Protein AF-F4RK02-F1 (afdb_monomer_lite)

Organism: Melampsora larici-populina (strain 98AG31 / pathotype 3-4-7) (NCBI:txid747676)

Sequence (147 aa):
MKQLSELIELIGTNLKDVKIQFADSMGASSRLIQAFTTIKDLKSLSFTREACCGLFELSFPNLRVIGDQDSGCLVEDDYTWEDISWLQVPMLENVRTIVTDIDCSEKYWRDTLNSAEGLQKGPNLKLMVFTREKRLGPPAIDPELIL

Secondary structure (DSSP, 8-state):
-HHHHHHHHHHGGG-SEEEE--SS-----HHHHHHHTT-SS--EEEE-TT--GGGTT---TT--EEEES-TTSS--TTS-TT--GGGGSGGGTT--EEEEEHHHHHHHHHHHHHTSSSGGGSSS--EEEEE------S----GGG--

Structure (mmCIF, N/CA/C/O backbone):
data_AF-F4RK02-F1
#
_entry.id   AF-F4RK02-F1
#
loop_
_atom_site.group_PDB
_atom_site.id
_atom_site.type_symbol
_atom_site.label_atom_id
_atom_site.label_alt_id
_atom_site.label_comp_id
_atom_site.label_asym_id
_atom_site.label_entity_id
_atom_site.label_seq_id
_atom_site.pdbx_PDB_ins_code
_atom_site.Cartn_x
_atom_site.Cartn_y
_atom_site.Cartn_z
_atom_site.occupancy
_atom_site.B_iso_or_equiv
_atom_site.auth_seq_id
_atom_site.auth_comp_id
_atom_site.auth_asym_id
_atom_site.auth_atom_id
_atom_site.pdbx_PDB_model_num
ATOM 1 N N . MET A 1 1 ? -15.939 6.347 -7.261 1.00 83.12 1 MET A N 1
ATOM 2 C CA . MET A 1 1 ? -15.328 6.694 -5.953 1.00 83.12 1 MET A CA 1
ATOM 3 C C . MET A 1 1 ? -16.321 6.847 -4.799 1.00 83.12 1 MET A C 1
ATOM 5 O O . MET A 1 1 ? -16.076 6.246 -3.766 1.00 83.12 1 MET A O 1
ATOM 9 N N . LYS A 1 2 ? -17.445 7.574 -4.941 1.00 91.31 2 LYS A N 1
ATOM 10 C CA . LYS A 1 2 ? -18.423 7.802 -3.847 1.00 91.31 2 LYS A CA 1
ATOM 11 C C . LYS A 1 2 ? -18.877 6.526 -3.112 1.00 91.31 2 LYS A C 1
ATOM 13 O O . LYS A 1 2 ? -18.806 6.476 -1.892 1.00 91.31 2 LYS A O 1
ATOM 18 N N . GLN A 1 3 ? -19.301 5.507 -3.862 1.00 92.12 3 GLN A N 1
ATOM 19 C CA . GLN A 1 3 ? -19.796 4.242 -3.301 1.00 92.12 3 GLN A CA 1
ATOM 20 C C . GLN A 1 3 ? -18.727 3.495 -2.491 1.00 92.12 3 GLN A C 1
ATOM 22 O O . GLN A 1 3 ? -19.033 2.919 -1.455 1.00 92.12 3 GLN A O 1
ATOM 27 N N . LEU A 1 4 ? -17.467 3.533 -2.938 1.00 91.25 4 LEU A N 1
ATOM 28 C CA . LEU A 1 4 ? -16.357 2.909 -2.220 1.00 91.25 4 LEU A CA 1
ATOM 29 C C . LEU A 1 4 ? -16.094 3.616 -0.885 1.00 91.25 4 LEU A C 1
ATOM 31 O O . LEU A 1 4 ? -15.904 2.946 0.125 1.00 91.25 4 LEU A O 1
ATOM 35 N N . SER A 1 5 ? -16.134 4.953 -0.865 1.00 93.94 5 SER A N 1
ATOM 36 C CA . SER A 1 5 ? -16.021 5.722 0.379 1.00 93.94 5 SER A CA 1
ATOM 37 C C . SER A 1 5 ? -17.140 5.371 1.362 1.00 93.94 5 SER A C 1
ATOM 39 O O . SER A 1 5 ? -16.858 5.112 2.522 1.00 93.94 5 SER A O 1
ATOM 41 N N . GLU A 1 6 ? -18.387 5.290 0.890 1.00 95.62 6 GLU A N 1
ATOM 42 C CA . GLU A 1 6 ? -19.550 4.921 1.717 1.00 95.62 6 GLU A CA 1
ATOM 43 C C . GLU A 1 6 ? -19.439 3.503 2.275 1.00 95.62 6 GLU A C 1
ATOM 45 O O . GLU A 1 6 ? -19.754 3.262 3.439 1.00 95.62 6 GLU A O 1
ATOM 50 N N . LEU A 1 7 ? -18.947 2.565 1.464 1.00 94.44 7 LEU A N 1
ATOM 51 C CA . LEU A 1 7 ? -18.699 1.204 1.916 1.00 94.44 7 LEU A CA 1
ATOM 52 C C . LEU A 1 7 ? -17.634 1.182 3.016 1.00 94.44 7 LEU A C 1
ATOM 54 O O . LEU A 1 7 ? -17.873 0.606 4.072 1.00 94.44 7 LEU A O 1
ATOM 58 N N . ILE A 1 8 ? -16.489 1.836 2.804 1.00 94.69 8 ILE A N 1
ATOM 59 C CA . ILE A 1 8 ? -15.420 1.903 3.808 1.00 94.69 8 ILE A CA 1
ATOM 60 C C . ILE A 1 8 ? -15.910 2.602 5.082 1.00 94.69 8 ILE A C 1
ATOM 62 O O . ILE A 1 8 ? -15.636 2.110 6.166 1.00 94.69 8 ILE A O 1
ATOM 66 N N . GLU A 1 9 ? -16.675 3.690 4.984 1.00 94.75 9 GLU A N 1
ATOM 67 C CA . GLU A 1 9 ? -17.284 4.354 6.148 1.00 94.75 9 GLU A CA 1
ATOM 68 C C . GLU A 1 9 ? -18.188 3.392 6.945 1.00 94.75 9 GL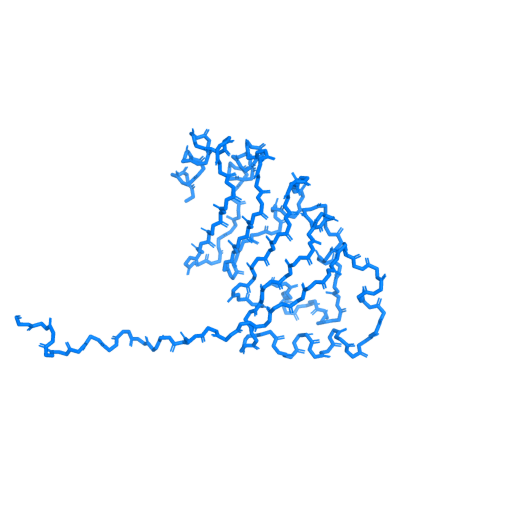U A C 1
ATOM 70 O O . GLU A 1 9 ? -18.204 3.433 8.176 1.00 94.75 9 GLU A O 1
ATOM 75 N N . LEU A 1 10 ? -18.909 2.497 6.259 1.00 95.44 10 LEU A N 1
ATOM 76 C CA . LEU A 1 10 ? -19.837 1.551 6.877 1.00 95.44 10 LEU A CA 1
ATOM 77 C C . LEU A 1 10 ? -19.139 0.363 7.557 1.00 95.44 10 LEU A C 1
ATOM 79 O O . LEU A 1 10 ? -19.560 -0.055 8.635 1.00 95.44 10 LEU A O 1
ATOM 83 N N . ILE A 1 11 ? -18.106 -0.211 6.927 1.00 93.56 11 ILE A N 1
ATOM 84 C CA . ILE A 1 11 ? -17.476 -1.465 7.394 1.00 93.56 11 ILE A CA 1
ATOM 85 C C . ILE A 1 11 ? -16.021 -1.309 7.852 1.00 93.56 11 ILE A C 1
ATOM 87 O O . ILE A 1 11 ? -15.419 -2.278 8.318 1.00 93.56 11 ILE A O 1
ATOM 91 N N . GLY A 1 12 ? -15.455 -0.108 7.745 1.00 89.81 12 GLY A N 1
ATOM 92 C CA . GLY A 1 12 ? -14.024 0.173 7.878 1.00 89.81 12 GLY A CA 1
ATOM 93 C C . GLY A 1 12 ? -13.417 -0.246 9.208 1.00 89.81 12 GLY A C 1
ATOM 94 O O . GLY A 1 12 ? -12.293 -0.738 9.238 1.00 89.81 12 GLY A O 1
ATOM 95 N N . THR A 1 13 ? -14.176 -0.159 10.299 1.00 91.75 13 THR A N 1
ATOM 96 C CA . THR A 1 13 ? -13.711 -0.561 11.637 1.00 91.75 13 THR A CA 1
ATOM 97 C C . THR A 1 13 ? -13.367 -2.047 11.742 1.00 91.75 13 THR A C 1
ATOM 99 O O . THR A 1 13 ? -12.579 -2.421 12.604 1.00 91.75 13 THR A O 1
ATOM 102 N N . ASN A 1 14 ? -13.909 -2.887 10.855 1.00 91.56 14 ASN A N 1
ATOM 103 C CA . ASN A 1 14 ? -13.671 -4.331 10.838 1.00 91.56 14 ASN A CA 1
ATOM 104 C C . ASN A 1 14 ? -12.746 -4.782 9.696 1.00 91.56 14 ASN A C 1
ATOM 106 O O . ASN A 1 14 ? -12.419 -5.970 9.609 1.00 91.56 14 ASN A O 1
ATOM 110 N N . LEU A 1 15 ? -12.332 -3.868 8.811 1.00 93.81 15 LEU A N 1
ATOM 111 C CA . LEU A 1 15 ? -11.469 -4.199 7.681 1.00 93.81 15 LEU A CA 1
ATOM 112 C C . LEU A 1 15 ? -10.038 -4.463 8.158 1.00 93.81 15 LEU A C 1
ATOM 114 O O . LEU A 1 15 ? -9.399 -3.615 8.778 1.00 93.81 15 LEU A O 1
ATOM 118 N N . LYS A 1 16 ? -9.531 -5.652 7.828 1.00 94.44 16 LYS A N 1
ATOM 119 C CA . LYS A 1 16 ? -8.143 -6.069 8.089 1.00 94.44 16 LYS A CA 1
ATOM 120 C C . LYS A 1 16 ? -7.319 -6.147 6.814 1.00 94.44 16 LYS A C 1
ATOM 122 O O . LYS A 1 16 ? -6.110 -5.944 6.855 1.00 94.44 16 LYS A O 1
ATOM 127 N N . ASP A 1 17 ? -7.980 -6.395 5.695 1.00 94.94 17 ASP A N 1
ATOM 128 C CA . ASP A 1 17 ? -7.355 -6.596 4.402 1.00 94.94 17 ASP A CA 1
ATOM 129 C C . ASP A 1 17 ? -8.161 -5.810 3.373 1.00 94.94 17 ASP A C 1
ATOM 131 O O . ASP A 1 17 ? -9.381 -5.962 3.278 1.00 94.94 17 ASP A O 1
ATOM 135 N N . VAL A 1 18 ? -7.486 -4.931 2.638 1.00 91.69 18 VAL A N 1
ATOM 136 C CA . VAL A 1 18 ? -8.106 -4.099 1.607 1.00 91.69 18 VAL A CA 1
ATOM 137 C C . VAL A 1 18 ? -7.306 -4.246 0.326 1.00 91.69 18 VAL A C 1
ATOM 139 O O . VAL A 1 18 ? -6.121 -3.928 0.284 1.00 91.69 18 VAL A O 1
ATOM 142 N N . LYS A 1 19 ? -7.971 -4.717 -0.730 1.00 90.75 19 LYS A N 1
ATOM 143 C CA . LYS A 1 19 ? -7.454 -4.697 -2.097 1.00 90.75 19 LYS A CA 1
ATOM 144 C C . LYS A 1 19 ? -8.308 -3.732 -2.906 1.00 90.75 19 LYS A C 1
ATOM 146 O O . LYS A 1 19 ? -9.512 -3.946 -3.027 1.00 90.75 19 LYS A O 1
ATOM 151 N N . ILE A 1 20 ? -7.695 -2.684 -3.446 1.00 85.50 20 ILE A N 1
ATOM 152 C CA . ILE A 1 20 ? -8.364 -1.746 -4.348 1.00 85.50 20 ILE A CA 1
ATOM 153 C C . ILE A 1 20 ? -7.729 -1.854 -5.721 1.00 85.50 20 ILE A C 1
ATOM 155 O O . ILE A 1 20 ? -6.517 -1.733 -5.868 1.00 85.50 20 ILE A O 1
ATOM 159 N N . GLN A 1 21 ? -8.575 -2.066 -6.720 1.00 82.38 21 GLN A N 1
ATOM 160 C CA . GLN A 1 21 ? -8.177 -2.053 -8.113 1.00 82.38 21 GLN A CA 1
ATOM 161 C C . GLN A 1 21 ? -8.832 -0.862 -8.801 1.00 82.38 21 GLN A C 1
ATOM 163 O O . GLN A 1 21 ? -10.059 -0.732 -8.799 1.00 82.38 21 GLN A O 1
ATOM 168 N N . PHE A 1 22 ? -8.000 0.013 -9.351 1.00 75.56 22 PHE A N 1
ATOM 169 C CA . PHE A 1 22 ? -8.427 1.119 -10.195 1.00 75.56 22 PHE A CA 1
ATOM 170 C C . PHE A 1 22 ? -8.395 0.667 -11.655 1.00 75.56 22 PHE A C 1
ATOM 172 O O . PHE A 1 22 ? -7.489 -0.060 -12.059 1.00 75.56 22 PHE A O 1
ATOM 179 N N . ALA A 1 23 ? -9.441 1.022 -12.403 1.00 74.81 23 ALA A N 1
ATOM 180 C CA . ALA A 1 23 ? -9.533 0.732 -13.833 1.00 74.81 23 ALA A CA 1
ATOM 181 C C . ALA A 1 23 ? -8.833 1.802 -14.687 1.00 74.81 23 ALA A C 1
ATOM 183 O O . ALA A 1 23 ? -8.398 1.491 -15.789 1.00 74.81 23 ALA A O 1
ATOM 184 N N . ASP A 1 24 ? -8.738 3.028 -14.164 1.00 70.88 24 ASP A N 1
ATOM 185 C CA . ASP A 1 24 ? -8.181 4.208 -14.821 1.00 70.88 24 ASP A CA 1
ATOM 186 C C . ASP A 1 24 ? -7.502 5.105 -13.784 1.00 70.88 24 ASP A C 1
ATOM 188 O O . ASP A 1 24 ? -7.870 5.068 -12.601 1.00 70.88 24 ASP A O 1
ATOM 192 N N . SER A 1 25 ? -6.612 5.987 -14.262 1.00 68.19 25 SER A N 1
ATOM 193 C CA . SER A 1 25 ? -5.771 6.894 -13.471 1.00 68.19 25 SER A CA 1
ATOM 194 C C . SER A 1 25 ? -6.558 7.973 -12.735 1.00 68.19 25 SER A C 1
ATOM 196 O O . SER A 1 25 ? -6.520 9.161 -13.051 1.00 68.19 25 SER A O 1
ATOM 198 N N . MET A 1 26 ? -7.303 7.540 -11.726 1.00 69.19 26 MET A N 1
ATOM 199 C CA . MET A 1 26 ? -8.160 8.375 -10.912 1.00 69.19 26 MET A CA 1
ATOM 200 C C . MET A 1 26 ? -7.569 8.562 -9.520 1.00 69.19 26 MET A C 1
ATOM 202 O O . MET A 1 26 ? -7.524 7.638 -8.712 1.00 69.19 26 MET A O 1
ATOM 206 N N . GLY A 1 27 ? -7.250 9.828 -9.242 1.00 75.75 27 GLY A N 1
ATOM 207 C CA . GLY A 1 27 ? -7.187 10.450 -7.920 1.00 75.75 27 GLY A CA 1
ATOM 208 C C . GLY A 1 27 ? -7.919 9.698 -6.797 1.00 75.75 27 GLY A C 1
ATOM 209 O O . GLY A 1 27 ? -9.128 9.463 -6.896 1.00 75.75 27 GLY A O 1
ATOM 210 N N . ALA A 1 28 ? -7.263 9.455 -5.659 1.00 84.81 28 ALA A N 1
ATOM 211 C CA . ALA A 1 28 ? -7.964 9.199 -4.410 1.00 84.81 28 ALA A CA 1
ATOM 212 C C . ALA A 1 28 ? -8.686 10.496 -4.034 1.00 84.81 28 ALA A C 1
ATOM 214 O O . ALA A 1 28 ? -8.062 11.515 -3.742 1.00 84.81 28 ALA A O 1
ATOM 215 N N . SER A 1 29 ? -10.018 10.480 -4.082 1.00 90.31 29 SER A N 1
ATOM 216 C CA . SER A 1 29 ? -10.795 11.647 -3.675 1.00 90.31 29 SER A CA 1
ATOM 217 C C . SER A 1 29 ? -10.563 11.946 -2.193 1.00 90.31 29 SER A C 1
ATOM 219 O O . SER A 1 29 ? -10.370 11.029 -1.393 1.00 90.31 29 SER A O 1
ATOM 221 N N . SER A 1 30 ? -10.673 13.216 -1.795 1.00 91.88 30 SER A N 1
ATOM 222 C CA . SER A 1 30 ? -10.599 13.622 -0.382 1.00 91.88 30 SER A CA 1
ATOM 223 C C . SER A 1 30 ? -11.559 12.823 0.505 1.00 91.88 30 SER A C 1
ATOM 225 O O . SER A 1 30 ? -11.201 12.420 1.608 1.00 91.88 30 SER A O 1
ATOM 227 N N . ARG A 1 31 ? -12.754 12.504 -0.011 1.00 94.38 31 ARG A N 1
ATOM 228 C CA . ARG A 1 31 ? -13.720 11.641 0.678 1.00 94.38 31 ARG A CA 1
ATOM 229 C C . ARG A 1 31 ? -13.205 10.213 0.864 1.00 94.38 31 ARG A C 1
ATOM 231 O O . ARG A 1 31 ? -13.411 9.637 1.925 1.00 94.38 31 ARG A O 1
ATOM 238 N N . LEU A 1 32 ? -12.550 9.623 -0.139 1.00 92.12 32 LEU A N 1
ATOM 239 C CA . LEU A 1 32 ? -11.962 8.293 0.020 1.00 92.12 32 LEU A CA 1
ATOM 240 C C . LEU A 1 32 ? -10.842 8.314 1.062 1.00 92.12 32 LEU A C 1
ATOM 242 O O . LEU A 1 32 ? -10.834 7.459 1.940 1.00 92.12 32 LEU A O 1
ATOM 246 N N . ILE A 1 33 ? -9.953 9.307 0.999 1.00 92.44 33 ILE A N 1
ATOM 247 C CA . ILE A 1 33 ? -8.878 9.492 1.984 1.00 92.44 33 ILE A CA 1
ATOM 248 C C . ILE A 1 33 ? -9.475 9.580 3.395 1.00 92.44 33 ILE A C 1
ATOM 250 O O . ILE A 1 33 ? -9.051 8.860 4.297 1.00 92.44 33 ILE A O 1
ATOM 254 N N . GLN A 1 34 ? -10.529 10.383 3.572 1.00 94.56 34 GLN A N 1
ATOM 255 C CA . GLN A 1 34 ? -11.234 10.503 4.846 1.00 94.56 34 GLN A CA 1
ATOM 256 C C . GLN A 1 34 ? -11.864 9.177 5.292 1.00 94.56 34 GLN A C 1
ATOM 258 O O . GLN A 1 34 ? -11.717 8.801 6.454 1.00 94.56 34 GLN A O 1
ATOM 263 N N . ALA A 1 35 ? -12.512 8.437 4.390 1.00 95.12 35 ALA A N 1
ATOM 264 C CA . ALA A 1 35 ? -13.092 7.133 4.702 1.00 95.12 35 ALA A CA 1
ATOM 265 C C . ALA A 1 35 ? -12.025 6.147 5.204 1.00 95.12 35 ALA A C 1
ATOM 267 O O . ALA A 1 35 ? -12.241 5.456 6.198 1.00 95.12 35 ALA A O 1
ATOM 268 N N . PHE A 1 36 ? -10.837 6.134 4.599 1.00 94.38 36 PHE A N 1
ATOM 269 C CA . PHE A 1 36 ? -9.730 5.278 5.028 1.00 94.38 36 PHE A CA 1
ATOM 270 C C . PHE A 1 36 ? -9.257 5.541 6.464 1.00 94.38 36 PHE A C 1
ATOM 272 O O . PHE A 1 36 ? -8.818 4.610 7.138 1.00 94.38 36 PHE A O 1
ATOM 279 N N . THR A 1 37 ? -9.413 6.764 6.985 1.00 93.31 37 THR A N 1
ATOM 280 C CA . THR A 1 37 ? -9.065 7.077 8.386 1.00 93.31 37 THR A CA 1
ATOM 281 C C . THR A 1 37 ? -9.914 6.312 9.410 1.00 93.31 37 THR A C 1
ATOM 283 O O . THR A 1 37 ? -9.533 6.205 10.584 1.00 93.31 37 THR A O 1
ATOM 286 N N . THR A 1 38 ? -11.060 5.765 8.989 1.00 94.94 38 THR A N 1
ATOM 287 C CA . THR A 1 38 ? -11.944 4.954 9.840 1.00 94.94 38 THR A CA 1
ATOM 288 C C . THR A 1 38 ? -11.399 3.544 10.082 1.00 94.94 38 THR A C 1
ATOM 290 O O . THR A 1 38 ? -11.784 2.903 11.061 1.00 94.94 38 THR A O 1
ATOM 293 N N . ILE A 1 39 ? -10.459 3.077 9.253 1.00 95.12 39 ILE A N 1
ATOM 294 C CA . ILE A 1 39 ? -9.874 1.740 9.351 1.00 95.12 39 ILE A CA 1
ATOM 295 C C . ILE A 1 39 ? -8.746 1.747 10.388 1.00 95.12 39 ILE A C 1
ATOM 297 O O . ILE A 1 39 ? -7.687 2.332 10.170 1.00 95.12 39 ILE A O 1
ATOM 301 N N . LYS A 1 40 ? -8.962 1.100 11.538 1.00 91.94 40 LYS A N 1
ATOM 302 C CA . LYS A 1 40 ? -7.986 1.079 12.650 1.00 91.94 40 LYS A CA 1
ATOM 303 C C . LYS A 1 40 ? -7.089 -0.159 12.664 1.00 91.94 40 LYS A C 1
ATOM 305 O O . LYS A 1 40 ? -5.924 -0.078 13.051 1.00 91.94 40 LYS A O 1
ATOM 310 N N . ASP A 1 41 ? -7.611 -1.280 12.175 1.00 94.75 41 ASP A N 1
ATOM 311 C CA . ASP A 1 41 ? -6.971 -2.595 12.277 1.00 94.75 41 ASP A CA 1
ATOM 312 C C . ASP A 1 41 ? -6.512 -3.149 10.922 1.00 94.75 41 ASP A C 1
ATOM 314 O O . ASP A 1 41 ? -6.389 -4.365 10.754 1.00 94.75 41 ASP A O 1
ATOM 318 N N . LEU A 1 42 ? -6.228 -2.263 9.959 1.00 95.94 42 LEU A N 1
ATOM 319 C CA . LEU A 1 42 ? -5.707 -2.653 8.651 1.00 95.94 42 LEU A CA 1
ATOM 320 C C . LEU A 1 42 ? -4.351 -3.347 8.812 1.00 95.94 42 LEU A C 1
ATOM 322 O O . LEU A 1 42 ? -3.422 -2.774 9.375 1.00 95.94 42 LEU A O 1
ATOM 326 N N . LYS A 1 43 ? -4.234 -4.573 8.305 1.00 95.56 43 LYS A N 1
ATOM 327 C CA . LYS A 1 43 ? -3.027 -5.411 8.337 1.00 95.56 43 LYS A CA 1
ATOM 328 C C . LYS A 1 43 ? -2.389 -5.556 6.966 1.00 95.56 43 LYS A C 1
ATOM 330 O O . LYS A 1 43 ? -1.157 -5.613 6.886 1.00 95.56 43 LYS A O 1
ATOM 335 N N . SER A 1 44 ? -3.210 -5.604 5.917 1.00 94.94 44 SER A N 1
ATOM 336 C CA . SER A 1 44 ? -2.766 -5.659 4.530 1.00 94.94 44 SER A CA 1
ATOM 337 C C . SER A 1 44 ? -3.494 -4.633 3.670 1.00 94.94 44 SER A C 1
ATOM 339 O O . SER A 1 44 ? -4.717 -4.504 3.735 1.00 94.94 44 SER A O 1
ATOM 341 N N . LEU A 1 45 ? -2.725 -3.928 2.846 1.00 92.00 45 LEU A N 1
ATOM 342 C CA . LEU A 1 45 ? -3.229 -3.013 1.835 1.00 92.00 45 LEU A CA 1
ATOM 343 C C . LEU A 1 45 ? -2.605 -3.385 0.497 1.00 92.00 45 LEU A C 1
ATOM 345 O O . LEU A 1 45 ? -1.389 -3.506 0.395 1.00 92.00 45 LEU A O 1
ATOM 349 N N . SER A 1 46 ? -3.424 -3.560 -0.529 1.00 89.88 46 SER A N 1
ATOM 350 C CA . SER A 1 46 ? -2.944 -3.744 -1.890 1.00 89.88 46 S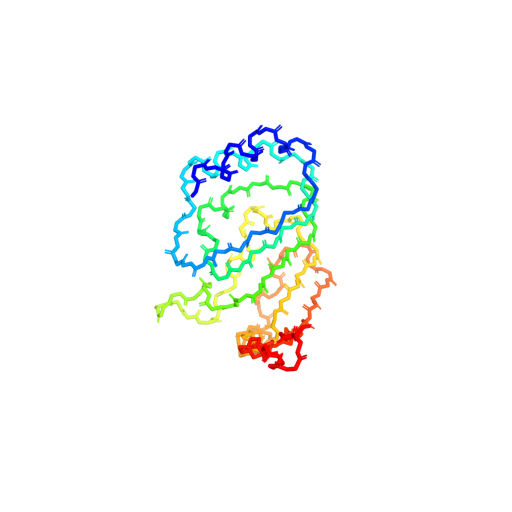ER A CA 1
ATOM 351 C C . SER A 1 46 ? -3.660 -2.799 -2.831 1.00 89.88 46 SER A C 1
ATOM 353 O O . SER A 1 46 ? -4.876 -2.613 -2.738 1.00 89.88 46 SER A O 1
ATOM 355 N N . PHE A 1 47 ? -2.892 -2.220 -3.741 1.00 85.06 47 PHE A N 1
ATOM 356 C CA . PHE A 1 47 ? -3.399 -1.356 -4.786 1.00 85.06 47 PHE A CA 1
ATOM 357 C C . PHE A 1 47 ? -2.814 -1.735 -6.141 1.00 85.06 47 PHE A C 1
ATOM 359 O O . PHE A 1 47 ? -1.685 -2.215 -6.236 1.00 85.06 47 PHE A O 1
ATOM 366 N N . THR A 1 48 ? -3.607 -1.518 -7.187 1.00 76.06 48 THR A N 1
ATOM 367 C CA . THR A 1 48 ? -3.123 -1.499 -8.570 1.00 76.06 48 THR A CA 1
ATOM 368 C C . THR A 1 48 ? -2.869 -0.064 -8.996 1.00 76.06 48 THR A C 1
ATOM 370 O O . THR A 1 48 ? -3.598 0.821 -8.544 1.00 76.06 48 THR A O 1
ATOM 373 N N . ARG A 1 49 ? -1.875 0.099 -9.878 1.00 64.06 49 ARG A N 1
ATOM 374 C CA . ARG A 1 49 ? -1.527 1.226 -10.756 1.00 64.06 49 ARG A CA 1
ATOM 375 C C . ARG A 1 49 ? -1.725 2.629 -10.179 1.00 64.06 49 ARG A C 1
ATOM 377 O O . ARG A 1 49 ? -0.782 3.377 -10.111 1.00 64.06 49 ARG A O 1
ATOM 384 N N . GLU A 1 50 ? -2.887 3.052 -9.718 1.00 62.75 50 GLU A N 1
ATOM 385 C CA . GLU A 1 50 ? -3.196 4.480 -9.578 1.00 62.75 50 GLU A CA 1
ATOM 386 C C . GLU A 1 50 ? -3.638 4.901 -8.176 1.00 62.75 50 GLU A C 1
ATOM 388 O O . GLU A 1 50 ? -4.172 5.993 -8.004 1.00 62.75 50 GLU A O 1
ATOM 393 N N . ALA A 1 51 ? -3.420 4.077 -7.147 1.00 55.22 51 ALA A N 1
ATOM 394 C CA . ALA A 1 51 ? -3.752 4.476 -5.781 1.00 55.22 51 ALA A CA 1
ATOM 395 C C . ALA A 1 51 ? -2.853 5.629 -5.307 1.00 55.22 51 ALA A C 1
ATOM 397 O O . ALA A 1 51 ? -1.673 5.469 -5.015 1.00 55.22 51 ALA A O 1
ATOM 398 N N . CYS A 1 52 ? -3.471 6.804 -5.272 1.00 59.72 52 CYS A N 1
ATOM 399 C CA . CYS A 1 52 ? -2.830 8.103 -5.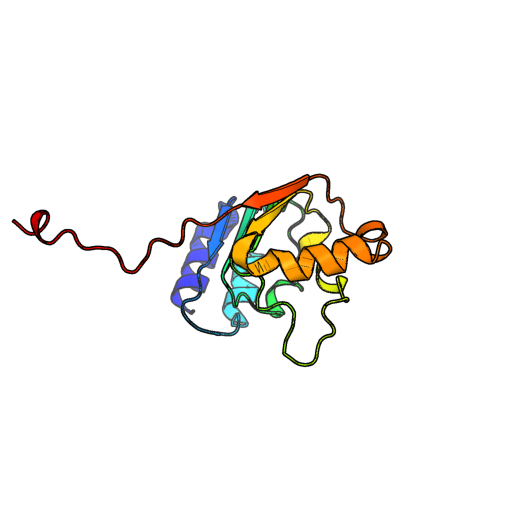324 1.00 59.72 52 CYS A CA 1
ATOM 400 C C . CYS A 1 52 ? -2.005 8.523 -4.120 1.00 59.72 52 CYS A C 1
ATOM 402 O O . CYS A 1 52 ? -2.300 8.177 -2.977 1.00 59.72 52 CYS A O 1
ATOM 404 N N . CYS A 1 53 ? -1.108 9.465 -4.417 1.00 68.75 53 CYS A N 1
ATOM 405 C CA . CYS A 1 53 ? -0.271 10.257 -3.520 1.00 68.75 53 CYS A CA 1
ATOM 406 C C . CYS A 1 53 ? -0.953 10.685 -2.205 1.00 68.75 53 CYS A C 1
ATOM 408 O O . CYS A 1 53 ? -0.298 10.755 -1.172 1.00 68.75 53 CYS A O 1
ATOM 410 N N . GLY A 1 54 ? -2.272 10.914 -2.207 1.00 77.00 54 GLY A N 1
ATOM 411 C CA . GLY A 1 54 ? -3.030 11.289 -1.008 1.00 77.00 54 GLY A CA 1
ATOM 412 C C . GLY A 1 54 ? -3.196 10.188 0.050 1.00 77.00 54 GLY A C 1
ATOM 413 O O . GLY A 1 54 ? -3.532 10.496 1.189 1.00 77.00 54 GLY A O 1
ATOM 414 N N . LEU A 1 55 ? -2.967 8.911 -0.280 1.00 82.81 55 LEU A N 1
ATOM 415 C CA . LEU A 1 55 ? -2.984 7.830 0.715 1.00 82.81 55 LEU A CA 1
ATOM 416 C C . LEU A 1 55 ? -1.666 7.731 1.493 1.00 82.81 55 LEU A C 1
ATOM 418 O O . LEU A 1 55 ? -1.669 7.210 2.605 1.00 82.81 55 LEU A O 1
ATOM 422 N N . PHE A 1 56 ? -0.558 8.255 0.961 1.00 85.00 56 PHE A N 1
ATOM 423 C CA . PHE A 1 56 ? 0.748 8.185 1.623 1.00 85.00 56 PHE A CA 1
ATOM 424 C C . PHE A 1 56 ? 0.826 9.019 2.907 1.00 85.00 56 PHE A C 1
ATOM 426 O O . PHE A 1 56 ? 1.611 8.694 3.797 1.00 85.00 56 PHE A O 1
ATOM 433 N N . GLU A 1 57 ? -0.022 10.042 3.033 1.00 87.88 57 GLU A N 1
ATOM 434 C CA . GLU A 1 57 ? -0.158 10.851 4.250 1.00 87.88 57 GLU A CA 1
ATOM 435 C C . GLU A 1 57 ? -0.909 10.122 5.376 1.00 87.88 57 GLU A C 1
ATOM 437 O O . GLU A 1 57 ? -0.896 10.561 6.528 1.00 87.88 57 GLU A O 1
ATOM 442 N N . LEU A 1 58 ? -1.573 9.003 5.069 1.00 91.50 58 LEU A N 1
ATOM 443 C CA . LEU A 1 58 ? -2.285 8.219 6.068 1.00 91.50 58 LEU A CA 1
ATOM 444 C C . LEU A 1 58 ? -1.317 7.399 6.918 1.00 91.50 58 LEU A C 1
ATOM 446 O O . LEU A 1 58 ? -0.262 6.965 6.469 1.00 91.50 58 LEU A O 1
ATOM 450 N N . SER A 1 59 ? -1.720 7.130 8.158 1.00 92.75 59 SER A N 1
ATOM 451 C CA . SER A 1 59 ? -0.989 6.251 9.067 1.00 92.75 59 SER A CA 1
ATOM 452 C C . SER A 1 59 ? -1.848 5.049 9.437 1.00 92.75 59 SER A C 1
ATOM 454 O O . SER A 1 59 ? -2.979 5.195 9.909 1.00 92.75 59 SER A O 1
ATOM 456 N N . PHE A 1 60 ? -1.288 3.855 9.250 1.00 93.69 60 PHE A N 1
ATOM 457 C CA . PHE A 1 60 ? -1.895 2.593 9.655 1.00 93.69 60 PHE A CA 1
ATOM 458 C C . PHE A 1 60 ? -0.928 1.859 10.596 1.00 93.69 60 PHE A C 1
ATOM 460 O O . PHE A 1 60 ? -0.084 1.089 10.135 1.00 93.69 60 PHE A O 1
ATOM 467 N N . PRO A 1 61 ? -1.027 2.051 11.925 1.00 93.31 61 PRO A N 1
ATOM 468 C CA . PRO A 1 61 ? -0.054 1.500 12.881 1.00 93.31 61 PRO A CA 1
ATOM 469 C C . PRO A 1 61 ? 0.009 -0.038 12.873 1.00 93.31 61 PRO A C 1
ATOM 471 O O . PRO A 1 61 ? 1.006 -0.646 13.273 1.00 93.31 61 PRO A O 1
ATOM 474 N N . ASN A 1 62 ? -1.063 -0.675 12.398 1.00 94.56 62 ASN A N 1
ATOM 475 C CA . ASN A 1 62 ? -1.196 -2.121 12.290 1.00 94.56 62 ASN A CA 1
ATOM 476 C C . ASN A 1 62 ? -0.853 -2.676 10.899 1.00 94.56 62 ASN A C 1
ATOM 478 O O . ASN A 1 62 ? -0.820 -3.901 10.750 1.00 94.56 62 ASN A O 1
ATOM 482 N N . LEU A 1 63 ? -0.567 -1.824 9.907 1.00 95.44 63 LEU A N 1
ATOM 483 C CA . LEU A 1 63 ? -0.269 -2.261 8.546 1.00 95.44 63 LEU A CA 1
ATOM 484 C C . LEU A 1 63 ? 1.090 -2.954 8.520 1.00 95.44 63 LEU A C 1
ATOM 486 O O . LEU A 1 63 ? 2.099 -2.393 8.939 1.00 95.44 63 LEU A O 1
ATOM 490 N N . ARG A 1 64 ? 1.112 -4.203 8.050 1.00 95.19 64 ARG A N 1
ATOM 491 C CA . ARG A 1 64 ? 2.327 -5.032 7.997 1.00 95.19 64 ARG A CA 1
ATOM 492 C C . ARG A 1 64 ? 2.706 -5.437 6.585 1.00 95.19 64 ARG A C 1
ATOM 494 O O . ARG A 1 64 ? 3.887 -5.696 6.351 1.00 95.19 64 ARG A O 1
ATOM 501 N N . VAL A 1 65 ? 1.729 -5.525 5.689 1.00 94.56 65 VAL A N 1
ATOM 502 C CA . VAL A 1 65 ? 1.911 -6.013 4.323 1.00 94.56 65 VAL A CA 1
ATOM 503 C C . VAL A 1 65 ? 1.374 -4.982 3.348 1.00 94.56 65 VAL A C 1
ATOM 505 O O . VAL A 1 65 ? 0.210 -4.596 3.454 1.00 94.56 65 VAL A O 1
ATOM 508 N N . ILE A 1 66 ? 2.198 -4.595 2.380 1.00 92.19 66 ILE A N 1
ATOM 509 C CA . ILE A 1 66 ? 1.754 -3.818 1.229 1.00 92.19 66 ILE A CA 1
ATOM 510 C C . ILE A 1 66 ? 1.923 -4.627 -0.050 1.00 92.19 66 ILE A C 1
ATOM 512 O O . ILE A 1 66 ? 2.932 -5.310 -0.223 1.00 92.19 66 ILE A O 1
ATOM 516 N N . GLY A 1 67 ? 0.908 -4.595 -0.905 1.00 90.25 67 GLY A N 1
ATOM 517 C CA . GLY A 1 67 ? 0.919 -5.242 -2.209 1.00 90.25 67 GLY A CA 1
ATOM 518 C C . GLY A 1 67 ? 0.850 -4.211 -3.325 1.00 90.25 67 GLY A C 1
ATOM 519 O O . GLY A 1 67 ? -0.198 -3.592 -3.498 1.00 90.25 67 GLY A O 1
ATOM 520 N N . ASP A 1 68 ? 1.926 -4.084 -4.086 1.00 82.31 68 ASP A N 1
ATOM 521 C CA . ASP A 1 68 ? 1.998 -3.289 -5.306 1.00 82.31 68 ASP A CA 1
ATOM 522 C C . ASP A 1 68 ? 1.850 -4.213 -6.521 1.00 82.31 68 ASP A C 1
ATOM 524 O O . ASP A 1 68 ? 2.727 -5.023 -6.818 1.00 82.31 68 ASP A O 1
ATOM 528 N N . GLN A 1 69 ? 0.700 -4.146 -7.184 1.00 71.81 69 GLN A N 1
ATOM 529 C CA . GLN A 1 69 ? 0.406 -5.006 -8.334 1.00 71.81 69 GLN A CA 1
ATOM 530 C C . GLN A 1 69 ? 0.788 -4.378 -9.675 1.00 71.81 69 GLN A C 1
ATOM 532 O O . GLN A 1 69 ? 0.675 -5.055 -10.687 1.00 71.81 69 GLN A O 1
ATOM 537 N N . ASP A 1 70 ? 1.238 -3.121 -9.715 1.00 67.19 70 ASP A N 1
ATOM 538 C CA . ASP A 1 70 ? 1.647 -2.496 -10.973 1.00 67.19 70 ASP A CA 1
ATOM 539 C C . ASP A 1 70 ? 2.596 -1.325 -10.694 1.00 67.19 70 ASP A C 1
ATOM 541 O O . ASP A 1 70 ? 2.179 -0.188 -10.470 1.00 67.19 70 ASP A O 1
ATOM 545 N N . SER A 1 71 ? 3.895 -1.616 -10.694 1.00 55.66 71 SER A N 1
ATOM 546 C CA . SER A 1 71 ? 4.981 -0.725 -10.260 1.00 55.66 71 SER A CA 1
ATOM 547 C C . SER A 1 71 ? 5.258 0.468 -11.183 1.00 55.66 71 SER A C 1
ATOM 549 O O . SER A 1 71 ? 6.322 1.080 -11.107 1.00 55.66 71 SER A O 1
ATOM 551 N N . GLY A 1 72 ? 4.344 0.784 -12.097 1.00 56.09 72 GLY A N 1
ATOM 552 C CA . GLY A 1 72 ? 4.514 1.854 -13.075 1.00 56.09 72 GLY A CA 1
ATOM 553 C C . GLY A 1 72 ? 4.295 3.269 -12.533 1.00 56.09 72 GLY A C 1
ATOM 554 O O . GLY A 1 72 ? 4.614 4.213 -13.242 1.00 56.09 72 GLY A O 1
ATOM 555 N N . CYS A 1 73 ? 3.753 3.446 -11.322 1.00 51.75 73 CYS A N 1
ATOM 556 C CA . CYS A 1 73 ? 3.201 4.747 -10.909 1.00 51.75 73 CYS A CA 1
ATOM 557 C C . CYS A 1 73 ? 3.934 5.493 -9.801 1.00 51.75 73 CYS A C 1
ATOM 559 O O . CYS A 1 73 ? 3.515 6.587 -9.435 1.00 51.75 73 CYS A O 1
ATOM 561 N N . LEU A 1 74 ? 5.031 4.957 -9.272 1.00 53.56 74 LEU A N 1
ATOM 562 C CA . LEU A 1 74 ? 5.853 5.722 -8.327 1.00 53.56 74 LEU A CA 1
ATOM 563 C C . LEU A 1 74 ? 6.833 6.666 -9.028 1.00 53.56 74 LEU A C 1
ATOM 565 O O . LEU A 1 74 ? 7.553 7.405 -8.365 1.00 53.56 74 LEU A O 1
ATOM 569 N N . VAL A 1 75 ? 6.857 6.641 -10.359 1.00 52.84 75 VAL A N 1
ATOM 570 C CA . VAL A 1 75 ? 7.794 7.402 -11.168 1.00 52.84 75 VAL A CA 1
ATOM 571 C C . VAL A 1 75 ? 6.996 8.010 -12.322 1.00 52.84 75 VAL A C 1
ATOM 573 O O . VAL A 1 75 ? 6.839 7.388 -13.368 1.00 52.84 75 VAL A O 1
ATOM 576 N N . GLU A 1 76 ? 6.420 9.203 -12.120 1.00 54.66 76 GLU A N 1
ATOM 577 C CA . GLU A 1 76 ? 6.066 10.049 -13.271 1.00 54.66 76 GLU A CA 1
ATOM 578 C C . GLU A 1 76 ? 7.339 10.254 -14.110 1.00 54.66 76 GLU A C 1
ATOM 580 O O . GLU A 1 76 ? 8.438 10.207 -13.557 1.00 54.66 76 GLU A O 1
ATOM 585 N N . ASP A 1 77 ? 7.211 10.480 -15.420 1.00 54.41 77 ASP A N 1
ATOM 586 C CA . ASP A 1 77 ? 8.327 10.515 -16.386 1.00 54.41 77 ASP A CA 1
ATOM 587 C C . ASP A 1 77 ? 9.500 11.466 -16.019 1.00 54.41 77 ASP A C 1
ATOM 589 O O . ASP A 1 77 ? 10.573 11.363 -16.614 1.00 54.41 77 ASP A O 1
ATOM 593 N N . ASP A 1 78 ? 9.330 12.341 -15.017 1.00 53.91 78 ASP A N 1
ATOM 594 C CA . ASP A 1 78 ? 10.340 13.270 -14.490 1.00 53.91 78 ASP A CA 1
ATOM 595 C C . ASP A 1 78 ? 11.017 12.843 -13.168 1.00 53.91 78 ASP A C 1
ATOM 597 O O . ASP A 1 78 ? 11.991 13.477 -12.751 1.00 53.91 78 ASP A O 1
ATOM 601 N N . TYR A 1 79 ? 10.568 11.779 -12.496 1.00 55.09 79 TYR A N 1
ATOM 602 C CA . TYR A 1 79 ? 11.268 11.256 -11.321 1.00 55.09 79 TYR A CA 1
ATOM 603 C C . TYR A 1 79 ? 12.377 10.303 -11.763 1.00 55.09 79 TYR A C 1
ATOM 605 O O . TYR A 1 79 ? 12.183 9.372 -12.543 1.00 55.09 79 TYR A O 1
ATOM 613 N N . THR A 1 80 ? 13.594 10.527 -11.277 1.00 60.38 80 THR A N 1
ATOM 614 C CA . THR A 1 80 ? 14.668 9.564 -11.491 1.00 60.38 80 THR A CA 1
ATOM 615 C C . THR A 1 80 ? 14.307 8.280 -10.746 1.00 60.38 80 THR A C 1
ATOM 617 O O . THR A 1 80 ? 13.981 8.301 -9.562 1.00 60.38 80 THR A O 1
ATOM 620 N N . TRP A 1 81 ? 14.392 7.144 -11.443 1.00 59.88 81 TRP A N 1
ATOM 621 C CA . TRP A 1 81 ? 14.119 5.774 -10.968 1.00 59.88 81 TRP A CA 1
ATOM 622 C C . TRP A 1 81 ? 14.901 5.348 -9.709 1.00 59.88 81 TRP A C 1
ATOM 624 O O . TRP A 1 81 ? 14.773 4.220 -9.240 1.00 59.88 81 TRP A O 1
ATOM 634 N N . GLU A 1 82 ? 15.740 6.235 -9.189 1.00 64.31 82 GLU A N 1
ATOM 635 C CA . GLU A 1 82 ? 16.659 6.032 -8.082 1.00 64.31 82 GLU A CA 1
ATOM 636 C C . GLU A 1 82 ? 16.054 6.453 -6.737 1.00 64.31 82 GLU A C 1
ATOM 638 O O . GLU A 1 82 ? 16.580 6.063 -5.692 1.00 64.31 82 GLU A O 1
ATOM 643 N N . ASP A 1 83 ? 14.958 7.226 -6.734 1.00 74.00 83 ASP A N 1
ATOM 644 C CA . ASP A 1 83 ? 14.358 7.689 -5.487 1.00 74.00 83 ASP A CA 1
ATOM 645 C C . ASP A 1 83 ? 13.384 6.661 -4.891 1.00 74.00 83 ASP A C 1
ATOM 647 O O . ASP A 1 83 ? 12.294 6.383 -5.392 1.00 74.00 83 ASP A O 1
ATOM 651 N N . ILE A 1 84 ? 13.792 6.100 -3.759 1.00 80.69 84 ILE A N 1
ATOM 652 C CA . ILE A 1 84 ? 12.971 5.235 -2.910 1.00 80.69 84 ILE A CA 1
ATOM 653 C C . ILE A 1 84 ? 12.301 6.007 -1.761 1.00 80.69 84 ILE A C 1
ATOM 655 O O . ILE A 1 84 ? 11.870 5.397 -0.782 1.00 80.69 84 ILE A O 1
ATOM 659 N N . SER A 1 85 ? 12.239 7.340 -1.819 1.00 81.88 85 SER A N 1
ATOM 660 C CA . SER A 1 85 ? 11.618 8.187 -0.790 1.00 81.88 85 SER A CA 1
ATOM 661 C C . SER A 1 85 ? 10.180 7.784 -0.470 1.00 81.88 85 SER A C 1
ATOM 663 O O . SER A 1 85 ? 9.749 7.925 0.675 1.00 81.88 85 SER A O 1
ATOM 665 N N . TRP A 1 86 ? 9.466 7.180 -1.424 1.00 82.25 86 TRP A N 1
ATOM 666 C CA . TRP A 1 86 ? 8.134 6.622 -1.197 1.00 82.25 86 TRP A CA 1
ATOM 667 C C . TRP A 1 86 ? 8.112 5.555 -0.092 1.00 82.25 86 TRP A C 1
ATOM 669 O O . TRP A 1 86 ? 7.101 5.419 0.588 1.00 82.25 86 TRP A O 1
ATOM 679 N N . LEU A 1 87 ? 9.216 4.835 0.159 1.00 84.25 87 LEU A N 1
ATOM 680 C CA . LEU A 1 87 ? 9.328 3.885 1.273 1.00 84.25 87 LEU A CA 1
ATOM 681 C C . LEU A 1 87 ? 9.319 4.575 2.647 1.00 84.25 87 LEU A C 1
ATOM 683 O O . LEU A 1 87 ? 9.041 3.924 3.652 1.00 84.25 87 LEU A O 1
ATOM 687 N N . GLN A 1 88 ? 9.615 5.875 2.701 1.00 86.31 88 GLN A N 1
ATOM 688 C CA . GLN A 1 88 ? 9.722 6.662 3.934 1.00 86.31 88 GLN A CA 1
ATOM 689 C C . GLN A 1 88 ? 8.409 7.358 4.322 1.00 86.31 88 GLN A C 1
ATOM 691 O O . GLN A 1 88 ? 8.370 8.092 5.310 1.00 86.31 88 GLN A O 1
ATOM 696 N N . VAL A 1 89 ? 7.325 7.151 3.569 1.00 87.19 89 VAL A N 1
A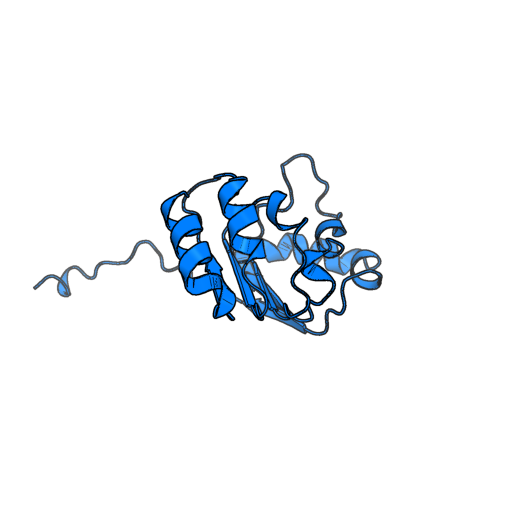TOM 697 C CA . VAL A 1 89 ? 6.033 7.777 3.877 1.00 87.19 89 VAL A CA 1
ATOM 698 C C . VAL A 1 89 ? 5.430 7.199 5.170 1.00 87.19 89 VAL A C 1
ATOM 700 O O . VAL A 1 89 ? 5.600 6.004 5.442 1.00 87.19 89 VAL A O 1
ATOM 703 N N . PRO A 1 90 ? 4.678 7.996 5.959 1.00 89.88 90 PRO A N 1
ATOM 704 C CA . PRO A 1 90 ? 4.111 7.564 7.244 1.00 89.88 90 PRO A CA 1
ATOM 705 C C . PRO A 1 90 ? 3.318 6.254 7.178 1.00 89.88 90 PRO A C 1
ATOM 707 O O . PRO A 1 90 ? 3.360 5.441 8.103 1.00 89.88 90 PRO A O 1
ATOM 710 N N . MET A 1 91 ? 2.628 6.015 6.061 1.00 90.56 91 MET A N 1
ATOM 711 C CA . MET A 1 91 ? 1.853 4.799 5.827 1.00 90.56 91 MET A CA 1
ATOM 712 C C . MET A 1 91 ? 2.695 3.518 5.934 1.00 90.56 91 MET A C 1
ATOM 714 O O . MET A 1 91 ? 2.176 2.469 6.319 1.00 90.56 91 MET A O 1
ATOM 718 N N . LEU A 1 92 ? 3.986 3.590 5.596 1.00 89.62 92 LEU A N 1
ATOM 719 C CA . LEU A 1 92 ? 4.871 2.432 5.469 1.00 89.62 92 LEU A CA 1
ATOM 720 C C . LEU A 1 92 ? 5.786 2.211 6.669 1.00 89.62 92 LEU A C 1
ATOM 722 O O . LEU A 1 92 ? 6.434 1.170 6.731 1.00 89.62 92 LEU A O 1
ATOM 726 N N . GLU A 1 93 ? 5.787 3.104 7.661 1.00 91.75 93 GLU A N 1
ATOM 727 C CA . GLU A 1 93 ? 6.647 3.022 8.856 1.00 91.75 93 GLU A CA 1
ATOM 728 C C . GLU A 1 93 ? 6.595 1.637 9.539 1.00 91.75 93 GLU A C 1
ATOM 730 O O . GLU A 1 93 ? 7.587 1.098 10.040 1.00 91.75 93 GLU A O 1
ATOM 735 N N . ASN A 1 94 ? 5.408 1.031 9.516 1.00 93.38 94 ASN A N 1
ATOM 736 C CA . ASN A 1 94 ? 5.084 -0.231 10.168 1.00 93.38 94 ASN A CA 1
ATOM 737 C C . ASN A 1 94 ? 5.125 -1.458 9.240 1.00 93.38 94 ASN A C 1
ATOM 739 O O . ASN A 1 94 ? 4.976 -2.595 9.718 1.00 93.38 94 ASN A O 1
ATOM 743 N N . VAL A 1 95 ? 5.338 -1.239 7.940 1.00 92.69 95 VAL A N 1
ATOM 744 C CA . VAL A 1 95 ? 5.349 -2.281 6.915 1.00 92.69 95 VAL A CA 1
ATOM 745 C C . VAL A 1 95 ? 6.631 -3.095 7.021 1.00 92.69 95 VAL A C 1
ATOM 747 O O . VAL A 1 95 ? 7.740 -2.573 7.060 1.00 92.69 95 VAL A O 1
ATOM 750 N N . ARG A 1 96 ? 6.458 -4.419 7.052 1.00 94.94 96 ARG A N 1
ATOM 751 C CA . ARG A 1 96 ? 7.556 -5.394 7.105 1.00 94.94 96 ARG A CA 1
ATOM 752 C C . ARG A 1 96 ? 7.639 -6.271 5.866 1.00 94.94 96 ARG A C 1
ATOM 754 O O . ARG A 1 96 ? 8.616 -7.003 5.711 1.00 94.94 96 ARG A O 1
ATOM 761 N N . THR A 1 97 ? 6.596 -6.262 5.041 1.00 94.19 97 THR A N 1
ATOM 762 C CA . THR A 1 97 ? 6.497 -7.093 3.848 1.00 94.19 97 THR A CA 1
ATOM 763 C C . THR A 1 97 ? 5.978 -6.272 2.685 1.00 94.19 97 THR A C 1
ATOM 765 O O . THR A 1 97 ? 4.884 -5.719 2.768 1.00 94.19 97 THR A O 1
ATOM 768 N N . ILE A 1 98 ? 6.756 -6.239 1.609 1.00 91.31 98 ILE A N 1
ATOM 769 C CA . ILE A 1 98 ? 6.330 -5.721 0.309 1.00 91.31 98 ILE A CA 1
ATOM 770 C C . ILE A 1 98 ? 6.109 -6.920 -0.604 1.00 91.31 98 ILE A C 1
ATOM 772 O O . ILE A 1 98 ? 6.968 -7.797 -0.697 1.00 91.31 98 ILE A O 1
ATOM 776 N N . VAL A 1 99 ? 4.953 -6.964 -1.250 1.00 91.31 99 VAL A N 1
ATOM 777 C CA . VAL A 1 99 ? 4.633 -7.901 -2.325 1.00 91.31 99 VAL A CA 1
ATOM 778 C C . VAL A 1 99 ? 4.559 -7.086 -3.607 1.00 91.31 99 VAL A C 1
ATOM 780 O O . VAL A 1 99 ? 3.825 -6.106 -3.641 1.00 91.31 99 VAL A O 1
ATOM 783 N N . THR A 1 100 ? 5.329 -7.448 -4.627 1.00 88.44 100 THR A N 1
ATOM 784 C CA . THR A 1 100 ? 5.414 -6.681 -5.878 1.00 88.44 100 THR A CA 1
ATOM 785 C C . THR A 1 100 ? 5.442 -7.604 -7.091 1.00 88.44 100 THR A C 1
ATOM 787 O O . THR A 1 100 ? 5.998 -8.705 -7.015 1.00 88.44 100 THR A O 1
ATOM 790 N N . ASP A 1 101 ? 4.831 -7.188 -8.201 1.00 87.38 101 ASP A N 1
ATOM 791 C CA . ASP A 1 101 ? 4.910 -7.927 -9.464 1.00 87.38 101 ASP A CA 1
ATOM 792 C C . ASP A 1 101 ? 6.273 -7.728 -10.136 1.00 87.38 101 ASP A C 1
ATOM 794 O O . ASP A 1 101 ? 6.617 -6.622 -10.554 1.00 87.38 101 ASP A O 1
ATOM 798 N N . ILE A 1 102 ? 7.055 -8.801 -10.265 1.00 87.69 102 ILE A N 1
ATOM 799 C CA . ILE A 1 102 ? 8.379 -8.768 -10.890 1.00 87.69 102 ILE A CA 1
ATOM 800 C C . ILE A 1 102 ? 8.305 -8.351 -12.358 1.00 87.69 102 ILE A C 1
ATOM 802 O O . ILE A 1 102 ? 9.203 -7.660 -12.823 1.00 87.69 102 ILE A O 1
ATOM 806 N N . ASP A 1 103 ? 7.242 -8.709 -13.084 1.00 84.38 103 ASP A N 1
ATOM 807 C CA . ASP A 1 103 ? 7.192 -8.474 -14.530 1.00 84.38 103 ASP A CA 1
ATOM 808 C C . ASP A 1 103 ? 7.097 -6.977 -14.870 1.00 84.38 103 ASP A C 1
ATOM 810 O O . ASP A 1 103 ? 7.560 -6.556 -15.932 1.00 84.38 103 ASP A O 1
ATOM 814 N N . CYS A 1 104 ? 6.539 -6.165 -13.968 1.00 79.19 104 CYS A N 1
ATOM 815 C CA . CYS A 1 104 ? 6.478 -4.709 -14.113 1.00 79.19 104 CYS A CA 1
ATOM 816 C C . CYS A 1 104 ? 7.604 -3.989 -13.354 1.00 79.19 104 CYS A C 1
ATOM 818 O O . CYS A 1 104 ? 7.994 -2.885 -13.738 1.00 79.19 104 CYS A O 1
ATOM 820 N N . SER A 1 105 ? 8.136 -4.598 -12.288 1.00 82.06 105 SER A N 1
ATOM 821 C CA . SER A 1 105 ? 9.008 -3.919 -11.320 1.00 82.06 105 SER A CA 1
ATOM 822 C C . SER A 1 105 ? 10.478 -4.324 -11.390 1.00 82.06 105 SER A C 1
ATOM 824 O O . SER A 1 105 ? 11.306 -3.731 -10.699 1.00 82.06 105 SER A O 1
ATOM 826 N N . GLU A 1 106 ? 10.838 -5.309 -12.224 1.00 87.00 106 GLU A N 1
ATOM 827 C CA . GLU A 1 106 ? 12.190 -5.876 -12.257 1.00 87.00 106 GLU A CA 1
ATOM 828 C C . GLU A 1 106 ? 13.265 -4.811 -12.468 1.00 87.00 106 GLU A C 1
ATOM 830 O O . GLU A 1 106 ? 14.256 -4.793 -11.741 1.00 87.00 106 GLU A O 1
ATOM 835 N N . LYS A 1 107 ? 13.079 -3.920 -13.450 1.00 84.94 107 LYS A N 1
ATOM 836 C CA . LYS A 1 107 ? 14.051 -2.859 -13.735 1.00 84.94 107 LYS A CA 1
ATOM 837 C C . LYS A 1 107 ? 14.191 -1.911 -12.542 1.00 84.94 107 LYS A C 1
ATOM 839 O O . LYS A 1 107 ? 15.304 -1.691 -12.079 1.00 84.94 107 LYS A O 1
ATOM 844 N N . TYR A 1 108 ? 13.065 -1.430 -12.015 1.00 83.88 108 TYR A N 1
ATOM 845 C CA . TYR A 1 108 ? 13.027 -0.536 -10.858 1.00 83.88 108 TYR A CA 1
ATOM 846 C C . TYR A 1 108 ? 13.770 -1.130 -9.658 1.00 83.88 108 TYR A C 1
ATOM 848 O O . TYR A 1 108 ? 14.667 -0.499 -9.099 1.00 83.88 108 TYR A O 1
ATOM 856 N N . TRP A 1 109 ? 13.444 -2.371 -9.290 1.00 86.06 109 TRP A N 1
ATOM 857 C CA . TRP A 1 109 ? 14.080 -3.019 -8.151 1.00 86.06 109 TRP A CA 1
ATOM 858 C C . TRP A 1 109 ? 15.527 -3.380 -8.422 1.00 86.06 109 TRP A C 1
ATOM 860 O O . TRP A 1 109 ? 16.339 -3.280 -7.515 1.00 86.06 109 TRP A O 1
ATOM 870 N N . ARG A 1 110 ? 15.891 -3.756 -9.649 1.00 86.81 110 ARG A N 1
ATOM 871 C CA . ARG A 1 110 ? 17.292 -3.979 -10.010 1.00 86.81 110 ARG A CA 1
ATOM 872 C C . ARG A 1 110 ? 18.117 -2.715 -9.783 1.00 86.81 110 ARG A C 1
ATOM 874 O O . ARG A 1 110 ? 19.149 -2.787 -9.122 1.00 86.81 110 ARG A O 1
ATOM 881 N N . ASP A 1 111 ? 17.651 -1.578 -10.285 1.00 84.19 111 ASP A N 1
ATOM 882 C CA . ASP A 1 111 ? 18.355 -0.300 -10.172 1.00 84.19 111 ASP A CA 1
ATOM 883 C C . ASP A 1 111 ? 18.402 0.165 -8.703 1.00 84.19 111 ASP A C 1
ATOM 885 O O . ASP A 1 111 ? 19.471 0.473 -8.175 1.00 84.19 111 ASP A O 1
ATOM 889 N N . THR A 1 112 ? 17.270 0.068 -7.999 1.00 82.44 112 THR A N 1
ATOM 890 C CA . THR A 1 112 ? 17.142 0.374 -6.565 1.00 82.44 112 THR A CA 1
ATOM 891 C C . THR A 1 112 ? 18.046 -0.490 -5.680 1.00 82.44 112 THR A C 1
ATOM 893 O O . THR A 1 112 ? 18.662 0.000 -4.736 1.00 82.44 112 THR A O 1
ATOM 896 N N . LEU A 1 113 ? 18.128 -1.796 -5.943 1.00 83.06 113 LEU A N 1
ATOM 897 C CA . LEU A 1 113 ? 18.939 -2.719 -5.145 1.00 83.06 113 LEU A CA 1
ATOM 898 C C . LEU A 1 113 ? 20.434 -2.533 -5.410 1.00 83.06 113 LEU A C 1
ATOM 900 O O . LEU A 1 113 ? 21.242 -2.699 -4.496 1.00 83.06 113 LEU A O 1
ATOM 904 N N . ASN A 1 114 ? 20.800 -2.158 -6.635 1.00 84.69 114 ASN A N 1
ATOM 905 C CA . ASN A 1 114 ? 22.186 -1.890 -7.002 1.00 84.69 114 ASN A CA 1
ATOM 906 C C . ASN A 1 114 ? 22.720 -0.582 -6.403 1.00 84.69 114 ASN A C 1
ATOM 908 O O . ASN A 1 114 ? 23.932 -0.465 -6.225 1.00 84.69 114 ASN A O 1
ATOM 912 N N . SER A 1 115 ? 21.855 0.380 -6.060 1.00 80.00 115 SER A N 1
ATOM 913 C CA . SER A 1 115 ? 22.288 1.662 -5.491 1.00 80.00 115 SER A CA 1
ATOM 914 C C . SER A 1 115 ? 22.700 1.588 -4.014 1.00 80.00 115 SER A C 1
ATOM 916 O O . SER A 1 115 ? 23.290 2.544 -3.525 1.00 80.00 115 SER A O 1
ATOM 918 N N . ALA A 1 116 ? 22.466 0.457 -3.324 1.00 62.94 116 ALA A N 1
ATOM 919 C CA . ALA A 1 116 ? 22.868 0.086 -1.950 1.00 62.94 116 ALA A CA 1
ATOM 920 C C . ALA A 1 116 ? 22.497 1.044 -0.790 1.00 62.94 116 ALA A C 1
ATOM 922 O O . ALA A 1 116 ? 22.372 0.595 0.353 1.00 62.94 116 ALA A O 1
ATOM 923 N N . GLU A 1 117 ? 22.301 2.335 -1.041 1.00 72.75 117 GLU A N 1
ATOM 924 C CA . GLU A 1 117 ? 22.028 3.373 -0.048 1.00 72.75 117 GLU A CA 1
ATOM 925 C C . GLU A 1 117 ? 20.536 3.502 0.261 1.00 72.75 117 GLU A C 1
ATOM 927 O O . GLU A 1 117 ? 20.172 3.810 1.397 1.00 72.75 117 GLU A O 1
ATOM 932 N N . GLY A 1 118 ? 19.669 3.201 -0.711 1.00 65.06 118 GLY A N 1
ATOM 933 C CA . GLY A 1 118 ? 18.224 3.331 -0.545 1.00 65.06 118 GLY A CA 1
ATOM 934 C C . GLY A 1 118 ? 17.693 2.462 0.598 1.00 65.06 118 GLY A C 1
ATOM 935 O O . GLY A 1 118 ? 17.115 2.948 1.571 1.00 65.06 118 GLY A O 1
ATOM 936 N N . LEU A 1 119 ? 17.933 1.154 0.547 1.00 71.00 119 LEU A N 1
ATOM 937 C CA . LEU A 1 119 ? 17.305 0.235 1.502 1.00 71.00 119 LEU A CA 1
ATOM 938 C C . LEU A 1 119 ? 17.800 0.366 2.947 1.00 71.00 119 LEU A C 1
ATOM 940 O O . LEU A 1 119 ? 17.111 -0.086 3.859 1.00 71.00 119 LEU A O 1
ATOM 944 N N . GLN A 1 120 ? 18.952 0.997 3.185 1.00 71.31 120 GLN A N 1
ATOM 945 C CA . GLN A 1 120 ? 19.496 1.143 4.540 1.00 71.31 120 GLN A CA 1
ATOM 946 C C . GLN A 1 120 ? 18.655 2.069 5.428 1.00 71.31 120 GLN A C 1
ATOM 948 O O . GLN A 1 120 ? 18.709 1.954 6.650 1.00 71.31 120 GLN A O 1
ATOM 953 N N . LYS A 1 121 ? 17.872 2.973 4.826 1.00 68.62 121 LYS A N 1
ATOM 954 C CA . LYS A 1 121 ? 16.986 3.917 5.529 1.00 68.62 121 LYS A CA 1
ATOM 955 C C . LYS A 1 121 ? 15.501 3.583 5.365 1.00 68.62 121 LYS A C 1
ATOM 957 O O . LYS A 1 121 ? 14.651 4.408 5.688 1.00 68.62 121 LYS A O 1
ATOM 962 N N . GLY A 1 122 ? 15.196 2.405 4.823 1.00 66.50 122 GLY A N 1
ATOM 963 C CA . GLY A 1 122 ? 13.827 1.974 4.576 1.00 66.50 122 GLY A CA 1
ATOM 964 C C . GLY A 1 122 ? 13.034 1.694 5.861 1.00 66.50 122 GLY A C 1
ATOM 965 O O . GLY A 1 122 ? 13.590 1.708 6.961 1.00 66.50 122 GLY A O 1
ATOM 966 N N . PRO A 1 123 ? 11.728 1.407 5.728 1.00 70.44 123 PRO A N 1
ATOM 967 C CA . PRO A 1 123 ? 10.870 0.988 6.834 1.00 70.44 123 PRO A CA 1
ATOM 968 C C . PRO A 1 123 ? 11.403 -0.299 7.482 1.00 70.44 123 PRO A C 1
ATOM 970 O O . PRO A 1 123 ? 12.403 -0.861 7.038 1.00 70.44 123 PRO A O 1
ATOM 973 N N . ASN A 1 124 ? 10.729 -0.817 8.515 1.00 85.44 124 ASN A N 1
ATOM 974 C CA . ASN A 1 124 ? 11.054 -2.099 9.169 1.00 85.44 124 ASN A CA 1
ATOM 975 C C . ASN A 1 124 ? 10.835 -3.333 8.251 1.00 85.44 124 ASN A C 1
ATOM 977 O O . ASN A 1 124 ? 10.270 -4.351 8.669 1.00 85.44 124 ASN A O 1
ATOM 981 N N . LEU A 1 125 ? 11.272 -3.246 6.995 1.00 88.06 125 LEU A N 1
ATOM 982 C CA . LEU A 1 125 ? 11.164 -4.215 5.929 1.00 88.06 125 LEU A CA 1
ATOM 983 C C . LEU A 1 125 ? 12.015 -5.435 6.271 1.00 88.06 125 LEU A C 1
ATOM 985 O O . LEU A 1 125 ? 13.231 -5.364 6.418 1.00 88.06 125 LEU A O 1
ATOM 989 N N . LYS A 1 126 ? 11.345 -6.576 6.411 1.00 91.75 126 LYS A N 1
ATOM 990 C CA . LYS A 1 126 ? 11.964 -7.872 6.718 1.00 91.75 126 LYS A CA 1
ATOM 991 C C . LYS A 1 126 ? 11.902 -8.831 5.543 1.00 91.75 126 LYS A C 1
ATOM 993 O O . LYS A 1 126 ? 12.681 -9.775 5.488 1.00 91.75 126 LYS A O 1
ATOM 998 N N . LEU A 1 127 ? 10.926 -8.641 4.661 1.00 91.81 127 LEU A N 1
ATOM 999 C CA . LEU A 1 127 ? 10.645 -9.550 3.566 1.00 91.81 127 LEU A CA 1
ATOM 1000 C C . LEU A 1 127 ? 10.190 -8.771 2.340 1.00 91.81 127 LEU A C 1
ATOM 1002 O O . LEU A 1 127 ? 9.337 -7.891 2.428 1.00 91.81 127 LEU A O 1
ATOM 1006 N N . MET A 1 128 ? 10.708 -9.176 1.194 1.00 90.19 128 MET A N 1
ATOM 1007 C CA . MET A 1 128 ? 10.245 -8.721 -0.099 1.00 90.19 128 MET A CA 1
ATOM 1008 C C . MET A 1 128 ? 9.856 -9.943 -0.926 1.00 90.19 128 MET A C 1
ATOM 1010 O O . MET A 1 128 ? 10.634 -10.889 -1.041 1.00 90.19 128 MET A O 1
ATOM 1014 N N . VAL A 1 129 ? 8.624 -9.953 -1.428 1.00 92.38 129 VAL A N 1
ATOM 1015 C CA . VAL A 1 129 ? 8.054 -11.058 -2.199 1.00 92.38 129 VAL A CA 1
ATOM 1016 C C . VAL A 1 129 ? 7.827 -10.581 -3.621 1.00 92.38 129 VAL A C 1
ATOM 1018 O O . VAL A 1 129 ? 7.003 -9.706 -3.868 1.00 92.38 129 VAL A O 1
ATOM 1021 N N . PHE A 1 130 ? 8.540 -11.201 -4.549 1.00 90.69 130 PHE A N 1
ATOM 1022 C CA . PHE A 1 130 ? 8.341 -11.002 -5.973 1.00 90.69 130 PHE A CA 1
ATOM 1023 C C . PHE A 1 130 ? 7.332 -12.029 -6.468 1.00 90.69 130 PHE A C 1
ATOM 1025 O O . PHE A 1 130 ? 7.590 -13.235 -6.452 1.00 90.69 130 PHE A O 1
ATOM 1032 N N . THR A 1 131 ? 6.161 -11.554 -6.861 1.00 90.19 131 THR A N 1
ATOM 1033 C CA . THR A 1 131 ? 5.151 -12.370 -7.527 1.00 90.19 131 THR A CA 1
ATOM 1034 C C . THR A 1 131 ? 5.275 -12.194 -9.022 1.00 90.19 131 THR A C 1
ATOM 1036 O O . THR A 1 131 ? 5.724 -11.156 -9.481 1.00 90.19 131 THR A O 1
ATOM 1039 N N . ARG A 1 132 ? 4.869 -13.203 -9.782 1.00 85.88 132 ARG A N 1
ATOM 1040 C CA . ARG A 1 132 ? 4.667 -13.064 -11.217 1.00 85.88 132 ARG A CA 1
ATOM 1041 C C . ARG A 1 132 ? 3.175 -13.145 -11.427 1.00 85.88 132 ARG A C 1
ATOM 1043 O O . ARG A 1 132 ? 2.603 -14.218 -11.194 1.00 85.88 132 ARG A O 1
ATOM 1050 N N . GLU A 1 133 ? 2.527 -12.032 -11.752 1.00 71.75 133 GLU A N 1
ATOM 1051 C CA . GLU A 1 133 ? 1.127 -12.140 -12.125 1.00 71.75 133 GLU A CA 1
ATOM 1052 C C . GLU A 1 133 ? 1.090 -12.971 -13.405 1.00 71.75 133 GLU A C 1
ATOM 1054 O O . GLU A 1 133 ? 1.733 -12.657 -14.408 1.00 71.75 133 GLU A O 1
ATOM 1059 N N . LYS A 1 134 ? 0.381 -14.105 -13.375 1.00 64.38 134 LYS A N 1
ATOM 1060 C CA . LYS A 1 134 ? 0.030 -14.752 -14.632 1.00 64.38 134 LYS A CA 1
ATOM 1061 C C . LYS A 1 134 ? -0.835 -13.722 -15.328 1.00 64.38 134 LYS A C 1
ATOM 1063 O O . LYS A 1 134 ? -1.999 -13.604 -14.955 1.00 64.38 134 LYS A O 1
ATOM 1068 N N . ARG A 1 135 ? -0.268 -12.986 -16.290 1.00 60.44 135 ARG A N 1
ATOM 1069 C CA . ARG A 1 135 ? -1.034 -12.233 -17.276 1.00 60.44 135 ARG A CA 1
ATOM 1070 C C . ARG A 1 135 ? -1.966 -13.254 -17.899 1.00 60.44 135 ARG A C 1
ATOM 1072 O O . ARG A 1 135 ? -1.593 -13.976 -18.823 1.00 60.44 135 ARG A O 1
ATOM 1079 N N . LEU A 1 136 ? -3.151 -13.399 -17.310 1.00 53.00 136 LEU A N 1
ATOM 1080 C CA . LEU A 1 136 ? -4.278 -13.965 -18.000 1.00 53.00 136 LEU A CA 1
ATOM 1081 C C . LEU A 1 136 ? -4.316 -13.086 -19.240 1.00 53.00 136 LEU A C 1
ATOM 1083 O O . LEU A 1 136 ? -4.438 -11.864 -19.132 1.00 53.00 136 LEU A O 1
ATOM 1087 N N . GLY A 1 137 ? -4.075 -13.677 -20.410 1.00 57.16 137 GLY A N 1
ATOM 1088 C CA . GLY A 1 137 ? -4.378 -12.987 -21.652 1.00 57.16 137 GLY A CA 1
ATOM 1089 C C . GLY A 1 137 ? -5.827 -12.477 -21.609 1.00 57.16 137 GLY A C 1
ATOM 1090 O O . GLY A 1 137 ? -6.544 -12.731 -20.631 1.00 57.16 137 GLY A O 1
ATOM 1091 N N . PRO A 1 138 ? -6.320 -11.810 -22.669 1.00 50.72 138 PRO A N 1
ATOM 1092 C CA . PRO A 1 138 ? -7.772 -11.673 -22.805 1.00 50.72 138 PRO A CA 1
ATOM 1093 C C . PRO A 1 138 ? -8.376 -13.038 -22.468 1.00 50.72 138 PRO A C 1
ATOM 1095 O O . PRO A 1 138 ? -7.794 -14.028 -22.934 1.00 50.72 138 PRO A O 1
ATOM 1098 N N . PRO A 1 139 ? -9.392 -13.128 -21.580 1.00 47.06 139 PRO A N 1
ATOM 1099 C CA . PRO A 1 139 ? -9.962 -14.414 -21.233 1.00 47.06 139 PRO A CA 1
ATOM 1100 C C . PRO A 1 139 ? -10.205 -15.093 -22.566 1.00 47.06 139 PRO A C 1
ATOM 1102 O O . PRO A 1 139 ? -10.957 -14.577 -23.396 1.00 47.06 139 PRO A O 1
ATOM 1105 N N . ALA A 1 140 ? -9.470 -16.173 -22.827 1.00 43.88 140 ALA A N 1
ATOM 1106 C CA . A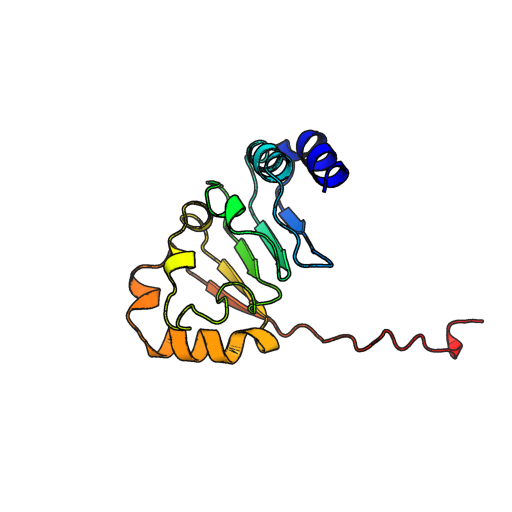LA A 1 140 ? -9.857 -17.075 -23.875 1.00 43.88 140 ALA A CA 1
ATOM 1107 C C . ALA A 1 140 ? -11.166 -17.614 -23.321 1.00 43.88 140 ALA A C 1
ATOM 1109 O O . ALA A 1 140 ? -11.177 -18.518 -22.490 1.00 43.88 140 ALA A O 1
ATOM 1110 N N . ILE A 1 141 ? -12.256 -16.915 -23.639 1.00 46.50 141 ILE A N 1
ATOM 1111 C CA . ILE A 1 141 ? -13.579 -17.481 -23.590 1.00 46.50 141 ILE A CA 1
ATOM 1112 C C . ILE A 1 141 ? -13.411 -18.662 -24.514 1.00 46.50 141 ILE A C 1
ATOM 1114 O O . ILE A 1 141 ? -13.303 -18.484 -25.725 1.00 46.50 141 ILE A O 1
ATOM 1118 N N . ASP A 1 142 ? -13.223 -19.830 -23.918 1.00 49.66 142 ASP A N 1
ATOM 1119 C CA . ASP A 1 142 ? -13.278 -21.066 -24.652 1.00 49.66 142 ASP A CA 1
ATOM 1120 C C . ASP A 1 142 ? -14.669 -21.077 -25.294 1.00 49.66 142 ASP A C 1
ATOM 1122 O O . ASP A 1 142 ? -15.667 -21.097 -24.562 1.00 49.66 142 ASP A O 1
ATOM 1126 N N . PRO A 1 143 ? -14.779 -20.945 -26.627 1.00 53.12 143 PRO A N 1
ATOM 1127 C CA . PRO A 1 143 ? -16.080 -20.906 -27.271 1.00 53.12 143 PRO A CA 1
ATOM 1128 C C . PRO A 1 143 ? -16.843 -22.222 -27.062 1.00 53.12 143 PRO A C 1
ATOM 1130 O O . PRO A 1 143 ? -18.057 -22.232 -27.239 1.00 53.12 143 PRO A O 1
ATOM 1133 N N . GLU A 1 144 ? -16.179 -23.301 -26.626 1.00 49.19 144 GLU A N 1
ATOM 1134 C CA . GLU A 1 144 ? -16.829 -24.560 -26.255 1.00 49.19 144 GLU A CA 1
ATOM 1135 C C . GLU A 1 144 ? -17.477 -24.535 -24.858 1.00 49.19 144 GLU A C 1
ATOM 1137 O O . GLU A 1 144 ? -18.297 -25.397 -24.555 1.00 49.19 144 GLU A O 1
ATOM 1142 N N . LEU A 1 145 ? -17.179 -23.533 -24.019 1.00 39.91 145 LEU A N 1
ATOM 1143 C CA . LEU A 1 145 ? -17.842 -23.313 -22.722 1.00 39.91 145 LEU A CA 1
ATOM 1144 C C . LEU A 1 145 ? -19.067 -22.380 -22.821 1.00 39.91 145 LEU A C 1
ATOM 1146 O O . LEU A 1 145 ? -19.683 -22.065 -21.801 1.00 39.91 145 LEU A O 1
ATOM 1150 N N . ILE A 1 146 ? -19.437 -21.955 -24.037 1.00 40.72 146 ILE A N 1
ATOM 1151 C CA . ILE A 1 146 ? -20.736 -21.347 -24.360 1.00 40.72 146 ILE A CA 1
ATOM 1152 C C . ILE A 1 146 ? -21.595 -22.394 -25.087 1.00 40.72 146 ILE A C 1
ATOM 1154 O O . ILE A 1 146 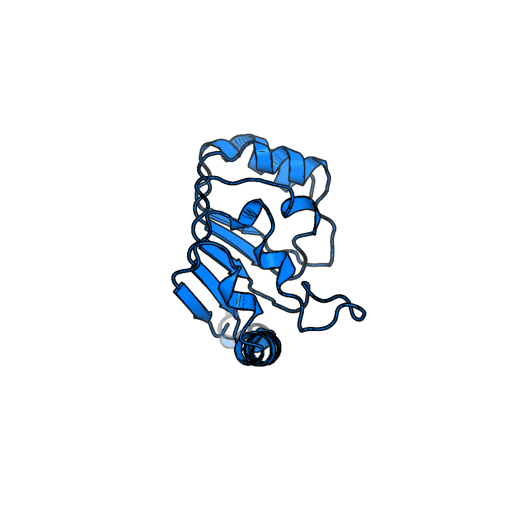? -21.870 -22.260 -26.278 1.00 40.72 146 ILE A O 1
ATOM 1158 N N . LEU A 1 147 ? -22.012 -23.441 -24.371 1.00 39.97 147 LEU A N 1
ATOM 1159 C CA . LEU A 1 147 ? -23.113 -24.337 -24.746 1.00 39.97 147 LEU A CA 1
ATOM 1160 C C . LEU A 1 147 ? -23.883 -24.777 -23.498 1.00 39.97 147 LEU A C 1
ATOM 1162 O O . LEU A 1 147 ? -23.236 -25.251 -22.538 1.00 39.97 147 LEU A O 1
#

pLDDT: mean 79.81, std 15.56, range [39.91, 95.94]

Foldseek 3Di:
DVVLLVVLLVCQCPDQEDEDEDPDQDDPDPSNLVSNQNHARHAEYEYEDHHDPSNLQDAHQNHAEYEYEAPPHVDDPPDDLQDPCSQVGRNNQRYAEYEYACVRCVVSVVNNVVVVPNPVPGHNHNYYHHDHPPPCDPPPPVVVVVD

Radius of gyration: 16.9 Å; chains: 1; bounding box: 46×38×40 Å